Protein AF-A0A7J4J910-F1 (afdb_monomer_lite)

Sequence (153 aa):
MPEELPLYSLPQHKPRALLPKFIALTLLSVLFYIGILLNVALLDLTGKEETTIKTGSLILVGFLFLLGIILTIQQAAYITKFYKEGISLKGKKIVYNTITTTTKNEDFLDKIFKTHSLNLGNHNHLRHIPNTIDIEQYLRQLQEYNQKRQSSI

Radius of gyration: 22.73 Å; chains: 1; bounding box: 54×34×66 Å

Foldseek 3Di:
DPPADFPDKAAAPLCLQQVVLLVVLVVVLVVVLVVQLVVLVPDPDDPVVSVVSNVVSVVVSVVVSVVSNVVSVVVNGDIWTHDLQAIQGPNDTDGLVQQPFFDWAADPSCVVLQAIKTDRPPPDIDGRGHVVDPVVVVSVVSSVVVVVVVVVD

Secondary structure (DSSP, 8-state):
---PPPSEEE---HHHHHHHHHHHHHHHHHHHHHHHHHHHHTS---HHHHHHHHHHHHHHHHHHHHHHHHHHHHHHTPPEEE-SSEEEETTEEEEGGG-----EE--HHHHHHTEEEEE-STT-EEEEEETT--HHHHHHHHHHHHHHHHHT-

pLDDT: mean 90.6, std 7.54, range [49.59, 98.19]

Structure (mmCIF, N/CA/C/O backbone):
data_AF-A0A7J4J910-F1
#
_entry.id   AF-A0A7J4J910-F1
#
loop_
_atom_site.group_PDB
_atom_site.id
_atom_site.type_symbol
_atom_site.label_atom_id
_atom_site.label_alt_id
_atom_site.label_comp_id
_atom_site.label_asym_id
_atom_site.label_entity_id
_atom_site.label_seq_id
_atom_site.pdbx_PDB_ins_code
_atom_site.Cartn_x
_atom_site.Cartn_y
_atom_site.Cartn_z
_atom_site.occupancy
_atom_site.B_iso_or_equiv
_atom_site.auth_seq_id
_atom_site.auth_comp_id
_atom_site.auth_asym_id
_atom_site.auth_atom_id
_atom_site.pdbx_PDB_model_num
ATOM 1 N N . MET A 1 1 ? -19.496 17.739 8.209 1.00 53.25 1 MET A N 1
ATOM 2 C CA . MET A 1 1 ? -19.728 16.882 9.396 1.00 53.25 1 MET A CA 1
ATOM 3 C C . MET A 1 1 ? -19.505 17.769 10.607 1.00 53.25 1 MET A C 1
ATOM 5 O O . MET A 1 1 ? -18.611 18.601 10.495 1.00 53.25 1 MET A O 1
ATOM 9 N N . PRO A 1 2 ? -20.302 17.678 11.684 1.00 49.59 2 PRO A N 1
ATOM 10 C CA . PRO A 1 2 ? -20.042 18.489 12.871 1.00 49.59 2 PRO A CA 1
ATOM 11 C C . PRO A 1 2 ? -18.633 18.194 13.407 1.00 49.59 2 PRO A C 1
ATOM 13 O O . PRO A 1 2 ? -18.086 17.118 13.150 1.00 49.59 2 PRO A O 1
ATOM 16 N N . GLU A 1 3 ? -18.057 19.165 14.111 1.00 68.56 3 GLU A N 1
ATOM 17 C CA . GLU A 1 3 ? -16.708 19.188 14.698 1.00 68.56 3 GLU A CA 1
ATOM 18 C C . GLU A 1 3 ? -16.520 18.178 15.851 1.00 68.56 3 GLU A C 1
ATOM 20 O O . GLU A 1 3 ? -15.936 18.485 16.885 1.00 68.56 3 GLU A O 1
ATOM 25 N N . GLU A 1 4 ? -17.044 16.959 15.730 1.00 76.75 4 GLU A N 1
ATOM 26 C CA . GLU A 1 4 ? -16.829 15.934 16.746 1.00 76.75 4 GLU A CA 1
ATOM 27 C C . GLU A 1 4 ? -15.403 15.382 16.609 1.00 76.75 4 GLU A C 1
ATOM 29 O O . GLU A 1 4 ? -14.995 14.897 15.546 1.00 76.75 4 GLU A O 1
ATOM 34 N N . LEU A 1 5 ? -14.621 15.474 17.687 1.00 86.38 5 LEU A N 1
ATOM 35 C CA . LEU A 1 5 ? -13.282 14.898 17.743 1.00 86.38 5 LEU A CA 1
ATOM 36 C C . LEU A 1 5 ? -13.374 13.363 17.680 1.00 86.38 5 LEU A C 1
ATOM 38 O O . LEU A 1 5 ? -14.238 12.771 18.331 1.00 86.38 5 LEU A O 1
ATOM 42 N N . PRO A 1 6 ? -12.503 12.687 16.907 1.00 90.75 6 PRO A N 1
ATOM 43 C CA . PRO A 1 6 ? -12.496 11.232 16.868 1.00 90.75 6 PRO A CA 1
ATOM 44 C C . PRO A 1 6 ? -12.106 10.672 18.241 1.00 90.75 6 PRO A C 1
ATOM 46 O O . PRO A 1 6 ? -11.116 11.102 18.830 1.00 90.75 6 PRO A O 1
ATOM 49 N N . LEU A 1 7 ? -12.849 9.670 18.714 1.00 91.81 7 LEU A N 1
ATOM 50 C CA . LEU A 1 7 ? -12.553 8.938 19.950 1.00 91.81 7 LEU A CA 1
ATOM 51 C C . LEU A 1 7 ? -11.236 8.168 19.838 1.00 91.81 7 LEU A C 1
ATOM 53 O O . LEU A 1 7 ? -10.493 8.034 20.805 1.00 91.81 7 LEU A O 1
ATOM 57 N N . TYR A 1 8 ? -10.957 7.654 18.641 1.00 92.06 8 TYR A N 1
ATOM 58 C CA . TYR A 1 8 ? -9.737 6.924 18.345 1.00 92.06 8 TYR A CA 1
ATOM 59 C C . TYR A 1 8 ? -9.377 7.069 16.866 1.00 92.06 8 TYR A C 1
ATOM 61 O O . TYR A 1 8 ? -10.246 7.174 15.997 1.00 92.06 8 TYR A O 1
ATOM 69 N N . SER A 1 9 ? -8.082 7.082 16.566 1.00 91.62 9 SER A N 1
ATOM 70 C CA . SER A 1 9 ? -7.564 7.112 15.199 1.00 91.62 9 SER A CA 1
ATOM 71 C C . SER A 1 9 ? -6.631 5.930 14.998 1.00 91.62 9 SER A C 1
ATOM 73 O O . SER A 1 9 ? -5.606 5.832 15.664 1.00 91.62 9 SER A O 1
ATOM 75 N N . LEU A 1 10 ? -6.983 5.050 14.064 1.00 92.00 10 LEU A N 1
ATOM 76 C CA . LEU A 1 10 ? -6.211 3.861 13.732 1.00 92.00 10 LEU A CA 1
ATOM 77 C C . LEU A 1 10 ? -5.394 4.114 12.457 1.00 92.00 10 LEU A C 1
ATOM 79 O O . LEU A 1 10 ? -5.959 4.106 11.351 1.00 92.00 10 LEU A O 1
ATOM 83 N N . PRO A 1 11 ? -4.077 4.355 12.578 1.00 89.25 11 PRO A N 1
ATOM 84 C CA . PRO A 1 11 ? -3.201 4.408 11.420 1.00 89.25 11 PRO A CA 1
ATOM 85 C C . PRO A 1 11 ? -3.022 3.007 10.824 1.00 89.25 11 PRO A C 1
ATOM 87 O O . PRO A 1 11 ? -2.957 2.009 11.539 1.00 89.25 11 PRO A O 1
ATOM 90 N N . GLN A 1 12 ? -2.901 2.933 9.500 1.00 89.19 12 GLN A N 1
ATOM 91 C CA . GLN A 1 12 ? -2.523 1.688 8.830 1.00 89.19 12 GLN A CA 1
ATOM 92 C C . GLN A 1 12 ? -1.025 1.421 8.987 1.00 89.19 12 GLN A C 1
ATOM 94 O O . GLN A 1 12 ? -0.208 2.348 8.987 1.00 89.19 12 GLN A O 1
ATOM 99 N N . HIS A 1 13 ? -0.647 0.143 9.020 1.00 91.62 13 HIS A N 1
ATOM 100 C CA . HIS A 1 13 ? 0.751 -0.258 8.942 1.00 91.62 13 HIS A CA 1
ATOM 101 C C . HIS A 1 13 ? 1.325 0.055 7.547 1.00 91.62 13 HIS A C 1
ATOM 103 O O . HIS A 1 13 ? 1.129 -0.686 6.579 1.00 91.62 13 HIS A O 1
ATOM 109 N N . LYS A 1 14 ? 2.038 1.184 7.436 1.00 89.81 14 LYS A N 1
ATOM 110 C CA . LYS A 1 14 ? 2.540 1.723 6.158 1.00 89.81 14 LYS A CA 1
ATOM 111 C C . LYS A 1 14 ? 3.388 0.727 5.350 1.00 89.81 14 LYS A C 1
ATOM 113 O O . LYS A 1 14 ? 3.130 0.618 4.152 1.00 89.81 14 LYS A O 1
ATOM 118 N N . PRO A 1 15 ? 4.331 -0.040 5.940 1.00 91.50 15 PRO A N 1
ATOM 119 C CA . PRO A 1 15 ? 5.128 -0.999 5.173 1.00 91.50 15 PRO A CA 1
ATOM 120 C C . PRO A 1 15 ? 4.271 -2.055 4.465 1.00 91.50 15 PRO A C 1
ATOM 122 O O . PRO A 1 15 ? 4.470 -2.310 3.281 1.00 91.50 15 PRO A O 1
ATOM 125 N N . ARG A 1 16 ? 3.255 -2.597 5.153 1.00 92.56 16 ARG A N 1
ATOM 126 C CA . ARG A 1 16 ? 2.315 -3.580 4.582 1.00 92.56 16 ARG A CA 1
ATOM 127 C C . ARG A 1 16 ? 1.479 -2.985 3.448 1.00 92.56 16 ARG A C 1
ATOM 129 O O . ARG A 1 16 ? 1.167 -3.687 2.486 1.00 92.56 16 ARG A O 1
ATOM 136 N N . ALA A 1 17 ? 1.101 -1.713 3.575 1.00 90.69 17 ALA A N 1
ATOM 137 C CA . ALA A 1 17 ? 0.280 -1.011 2.593 1.00 90.69 17 ALA A CA 1
ATOM 138 C C . ALA A 1 17 ? 1.062 -0.608 1.327 1.00 90.69 17 ALA A C 1
ATOM 140 O O . ALA A 1 17 ? 0.478 -0.572 0.242 1.00 90.69 17 ALA A O 1
ATOM 141 N N . LEU A 1 18 ? 2.355 -0.297 1.468 1.00 93.25 18 LEU A N 1
ATOM 142 C CA . LEU A 1 18 ? 3.197 0.258 0.404 1.00 93.25 18 LEU A CA 1
ATOM 143 C C . LEU A 1 18 ? 4.052 -0.800 -0.298 1.00 93.25 18 LEU A C 1
ATOM 145 O O . LEU A 1 18 ? 4.052 -0.856 -1.526 1.00 93.25 18 LEU A O 1
ATOM 149 N N . LEU A 1 19 ? 4.766 -1.644 0.454 1.00 93.06 19 LEU A N 1
ATOM 150 C CA . LEU A 1 19 ? 5.819 -2.496 -0.105 1.00 93.06 19 LEU A CA 1
ATOM 151 C C . LEU A 1 19 ? 5.300 -3.498 -1.154 1.00 93.06 19 LEU A C 1
ATOM 153 O O . LEU A 1 19 ? 5.885 -3.554 -2.234 1.00 93.06 19 LEU A O 1
ATOM 157 N N . PRO A 1 20 ? 4.182 -4.224 -0.935 1.00 93.12 20 PRO A N 1
ATOM 158 C CA . PRO A 1 20 ? 3.663 -5.148 -1.946 1.00 93.12 20 PRO A CA 1
ATOM 159 C C . PRO A 1 20 ? 3.273 -4.445 -3.251 1.00 93.12 20 PRO A C 1
ATOM 161 O O . PRO A 1 20 ? 3.501 -4.974 -4.335 1.00 93.12 20 PRO A O 1
ATOM 164 N N . LYS A 1 21 ? 2.718 -3.231 -3.154 1.00 92.56 21 LYS A N 1
ATOM 165 C CA . LYS A 1 21 ? 2.343 -2.430 -4.326 1.00 92.56 21 LYS A CA 1
ATOM 166 C C . LYS A 1 21 ? 3.559 -1.894 -5.057 1.00 92.56 21 LYS A C 1
ATOM 168 O O . LYS A 1 21 ? 3.554 -1.882 -6.279 1.00 92.56 21 LYS A O 1
ATOM 173 N N . PHE A 1 22 ? 4.588 -1.483 -4.323 1.00 93.56 22 PHE A N 1
ATOM 174 C CA . PHE A 1 22 ? 5.845 -1.047 -4.915 1.00 93.56 22 PHE A CA 1
ATOM 175 C C . PHE A 1 22 ? 6.491 -2.178 -5.721 1.00 93.56 22 PHE A C 1
ATOM 177 O O . PHE A 1 22 ? 6.798 -1.982 -6.890 1.00 93.56 22 PHE A O 1
ATOM 184 N N . ILE A 1 23 ? 6.590 -3.381 -5.144 1.00 95.31 23 ILE A N 1
ATOM 185 C CA . ILE A 1 23 ? 7.120 -4.566 -5.839 1.00 95.31 23 ILE A CA 1
ATOM 186 C C . ILE A 1 23 ? 6.297 -4.873 -7.097 1.00 95.31 23 ILE A C 1
ATOM 188 O O . ILE A 1 23 ? 6.863 -5.059 -8.173 1.00 95.31 23 ILE A O 1
ATOM 192 N N . ALA A 1 24 ? 4.965 -4.886 -6.980 1.00 95.44 24 ALA A N 1
ATOM 193 C CA . ALA A 1 24 ? 4.080 -5.132 -8.115 1.00 95.44 24 ALA A CA 1
ATOM 194 C C . ALA A 1 24 ? 4.247 -4.078 -9.222 1.00 95.44 24 ALA A C 1
ATOM 196 O O . ALA A 1 24 ? 4.313 -4.426 -10.397 1.00 95.44 24 ALA A O 1
ATOM 197 N N . LEU A 1 25 ? 4.353 -2.800 -8.849 1.00 96.38 25 LEU A N 1
ATOM 198 C CA . LEU A 1 25 ? 4.536 -1.695 -9.783 1.00 96.38 25 LEU A CA 1
ATOM 199 C C . LEU A 1 25 ? 5.890 -1.785 -10.497 1.00 96.38 25 LEU A C 1
ATOM 201 O O . LEU A 1 25 ? 5.936 -1.640 -11.712 1.00 96.38 25 LEU A O 1
ATOM 205 N N . THR A 1 26 ? 6.972 -2.085 -9.774 1.00 96.62 26 THR A N 1
ATOM 206 C CA . THR A 1 26 ? 8.300 -2.291 -10.370 1.00 96.62 26 THR A CA 1
ATOM 207 C C . THR A 1 26 ? 8.282 -3.438 -11.375 1.00 96.62 26 THR A C 1
ATOM 209 O O . THR A 1 26 ? 8.730 -3.260 -12.505 1.00 96.62 26 THR A O 1
ATOM 212 N N . LEU A 1 27 ? 7.726 -4.594 -10.998 1.00 97.88 27 LEU A N 1
ATOM 213 C CA . LEU A 1 27 ? 7.617 -5.744 -11.897 1.00 97.88 27 LEU A CA 1
ATOM 214 C C . LEU A 1 27 ? 6.797 -5.408 -13.145 1.00 97.88 27 LEU A C 1
ATOM 216 O O . LEU A 1 27 ? 7.223 -5.715 -14.256 1.00 97.88 27 LEU A O 1
ATOM 220 N N . LEU A 1 28 ? 5.657 -4.735 -12.976 1.00 97.19 28 LEU A N 1
ATOM 221 C CA . LEU A 1 28 ? 4.802 -4.338 -14.090 1.00 97.19 28 LEU A CA 1
ATOM 222 C C . LEU A 1 28 ? 5.507 -3.350 -15.027 1.00 97.19 28 LEU A C 1
ATOM 224 O O . LEU A 1 28 ? 5.439 -3.520 -16.239 1.00 97.19 28 LEU A O 1
ATOM 228 N N . SER A 1 29 ? 6.221 -2.357 -14.490 1.00 97.38 29 SER A N 1
ATOM 229 C CA . SER A 1 29 ? 6.995 -1.401 -15.288 1.00 97.38 29 SER A CA 1
ATOM 230 C C . SER A 1 29 ? 8.114 -2.075 -16.079 1.00 97.38 29 SER A C 1
ATOM 232 O O . SER A 1 29 ? 8.292 -1.759 -17.255 1.00 97.38 29 SER A O 1
ATOM 234 N N . VAL A 1 30 ? 8.833 -3.027 -15.474 1.00 97.44 30 VAL A N 1
ATOM 235 C CA . VAL A 1 30 ? 9.872 -3.798 -16.176 1.00 97.44 30 VAL A CA 1
ATOM 236 C C . VAL A 1 30 ? 9.260 -4.646 -17.287 1.00 97.44 30 VAL A C 1
ATOM 238 O O . VAL A 1 30 ? 9.716 -4.567 -18.425 1.00 97.44 30 VAL A O 1
ATOM 241 N N . LEU A 1 31 ? 8.208 -5.416 -16.992 1.00 98.19 31 LEU A N 1
ATOM 242 C CA . LEU A 1 31 ? 7.540 -6.259 -17.989 1.00 98.19 31 LEU A CA 1
ATOM 243 C C . LEU A 1 31 ? 6.970 -5.434 -19.144 1.00 98.19 31 LEU A C 1
ATOM 245 O O . LEU A 1 31 ? 7.123 -5.807 -20.304 1.00 98.19 31 LEU A O 1
ATOM 249 N N . PHE A 1 32 ? 6.352 -4.297 -18.835 1.00 97.75 32 PHE A N 1
ATOM 250 C CA . PHE A 1 32 ? 5.804 -3.403 -19.844 1.00 97.75 32 PHE A CA 1
ATOM 251 C C . PHE A 1 32 ? 6.903 -2.824 -20.740 1.00 97.75 32 PHE A C 1
ATOM 253 O O . PHE A 1 32 ? 6.774 -2.863 -21.961 1.00 97.75 32 PHE A O 1
ATOM 260 N N . TYR A 1 33 ? 8.020 -2.372 -20.160 1.00 97.56 33 TYR A N 1
ATOM 261 C CA . TYR A 1 33 ? 9.155 -1.876 -20.938 1.00 97.56 33 TYR A CA 1
ATOM 262 C C . TYR A 1 33 ? 9.783 -2.968 -21.814 1.00 97.56 33 TYR A C 1
ATOM 264 O O . TYR A 1 33 ? 10.033 -2.725 -22.991 1.00 97.56 33 TYR A O 1
ATOM 272 N N . ILE A 1 34 ? 9.962 -4.187 -21.292 1.00 97.94 34 ILE A N 1
ATOM 273 C CA . ILE A 1 34 ? 10.419 -5.340 -22.088 1.00 97.94 34 ILE A CA 1
ATOM 274 C C . ILE A 1 34 ? 9.462 -5.605 -23.255 1.00 97.94 34 ILE A C 1
ATOM 276 O O . ILE A 1 34 ? 9.915 -5.823 -24.375 1.00 97.94 34 ILE A O 1
ATOM 280 N N . GLY A 1 35 ? 8.150 -5.542 -23.019 1.00 97.81 35 GLY A N 1
ATOM 281 C CA . GLY A 1 35 ? 7.146 -5.671 -24.073 1.00 97.81 35 GLY A CA 1
ATOM 282 C C . GLY A 1 35 ? 7.314 -4.619 -25.170 1.00 97.81 35 GLY A C 1
ATOM 283 O O . GLY A 1 35 ? 7.255 -4.952 -26.351 1.00 97.81 35 GLY A O 1
ATOM 284 N N . ILE A 1 36 ? 7.589 -3.363 -24.808 1.00 96.25 36 ILE A N 1
ATOM 285 C CA . ILE A 1 36 ? 7.875 -2.306 -25.787 1.00 96.25 36 ILE A CA 1
ATOM 286 C C . ILE A 1 36 ? 9.158 -2.620 -26.560 1.00 96.25 36 ILE A C 1
ATOM 288 O O . ILE A 1 36 ? 9.148 -2.555 -27.785 1.00 96.25 36 ILE A O 1
ATOM 292 N N . LEU A 1 37 ? 10.238 -3.003 -25.873 1.00 95.69 37 LEU A N 1
ATOM 293 C CA . LEU A 1 37 ? 11.504 -3.356 -26.522 1.00 95.69 37 LEU A CA 1
ATOM 294 C C . LEU A 1 37 ? 11.342 -4.506 -27.515 1.00 95.69 37 LEU A C 1
ATOM 296 O O . LEU A 1 37 ? 11.914 -4.445 -28.599 1.00 95.69 37 LEU A O 1
ATOM 300 N N . LEU A 1 38 ? 10.548 -5.521 -27.171 1.00 97.06 38 LEU A N 1
ATOM 301 C CA . LEU A 1 38 ? 10.252 -6.633 -28.066 1.00 97.06 38 LEU A CA 1
ATOM 302 C C . LEU A 1 38 ? 9.502 -6.154 -29.313 1.00 97.06 38 LEU A C 1
ATOM 304 O O . LEU A 1 38 ? 9.883 -6.513 -30.420 1.00 97.06 38 LEU A O 1
ATOM 308 N N . ASN A 1 39 ? 8.477 -5.312 -29.148 1.00 96.00 39 ASN A N 1
ATOM 309 C CA . ASN A 1 39 ? 7.750 -4.742 -30.285 1.00 96.00 39 ASN A CA 1
ATOM 310 C C . ASN A 1 39 ? 8.669 -3.899 -31.178 1.00 96.00 39 ASN A C 1
ATOM 312 O O . ASN A 1 39 ? 8.616 -4.027 -32.393 1.00 96.00 39 ASN A O 1
ATOM 316 N N . VAL A 1 40 ? 9.541 -3.079 -30.587 1.00 95.12 40 VAL A N 1
ATOM 317 C CA . VAL A 1 40 ? 10.516 -2.265 -31.326 1.00 95.12 40 VAL A CA 1
ATOM 318 C C . VAL A 1 40 ? 11.517 -3.136 -32.081 1.00 95.12 40 VAL A C 1
ATOM 320 O O . VAL A 1 40 ? 11.803 -2.845 -33.232 1.00 95.12 40 VAL A O 1
ATOM 323 N N . ALA A 1 41 ? 12.010 -4.216 -31.470 1.00 93.31 41 ALA A N 1
ATOM 324 C CA . ALA A 1 41 ? 12.960 -5.132 -32.103 1.00 93.31 41 ALA A CA 1
ATOM 325 C C . ALA A 1 41 ? 12.361 -5.920 -33.281 1.00 93.31 41 ALA A C 1
ATOM 327 O O . ALA A 1 41 ? 13.103 -6.418 -34.122 1.00 93.31 41 ALA A O 1
ATOM 328 N N . LEU A 1 42 ? 11.033 -6.059 -33.330 1.00 95.25 42 LEU A N 1
ATOM 329 C CA . LEU A 1 42 ? 10.315 -6.695 -34.437 1.00 95.25 42 LEU A CA 1
ATOM 330 C C . LEU A 1 42 ? 10.000 -5.722 -35.582 1.00 95.25 42 LEU A C 1
ATOM 332 O O . LEU A 1 42 ? 9.575 -6.163 -36.649 1.00 95.25 42 LEU A O 1
ATOM 336 N N . LEU A 1 43 ? 10.177 -4.418 -35.368 1.00 93.56 43 LEU A N 1
ATOM 337 C CA . LEU A 1 43 ? 9.988 -3.400 -36.392 1.00 93.56 43 LEU A CA 1
ATOM 338 C C . LEU A 1 43 ? 11.318 -3.146 -37.106 1.00 93.56 43 LEU A C 1
ATOM 340 O O . LEU A 1 43 ? 12.356 -2.987 -36.468 1.00 93.56 43 LEU A O 1
ATOM 344 N N . ASP A 1 44 ? 11.277 -3.065 -38.432 1.00 92.31 44 ASP A N 1
ATOM 345 C CA . ASP A 1 44 ? 12.443 -2.738 -39.257 1.00 92.31 44 ASP A CA 1
ATOM 346 C C . ASP A 1 44 ? 12.694 -1.220 -39.233 1.00 92.31 44 ASP A C 1
ATOM 348 O O . ASP A 1 44 ? 12.316 -0.478 -40.140 1.00 92.31 44 ASP A O 1
ATOM 352 N N . LEU A 1 45 ? 13.217 -0.739 -38.105 1.00 92.69 45 LEU A N 1
ATOM 353 C CA . LEU A 1 45 ? 13.457 0.677 -37.832 1.00 92.69 45 LEU A CA 1
ATOM 354 C C . LEU A 1 45 ? 14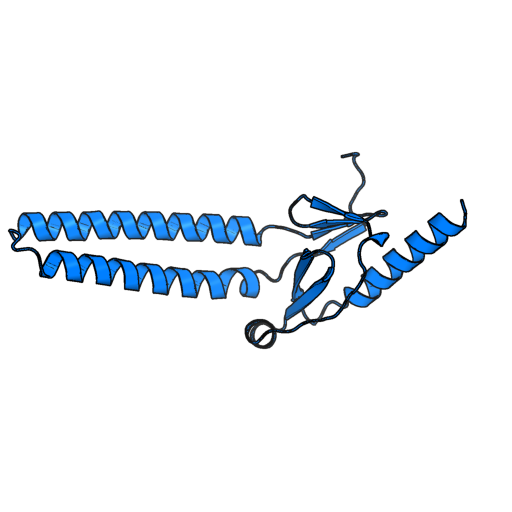.911 1.048 -38.096 1.00 92.69 45 LEU A C 1
ATOM 356 O O . LEU A 1 45 ? 15.839 0.284 -37.836 1.00 92.69 45 LEU A O 1
ATOM 360 N N . THR A 1 46 ? 15.134 2.292 -38.507 1.00 94.69 46 THR A N 1
ATOM 361 C CA . THR A 1 46 ? 16.488 2.846 -38.513 1.00 94.69 46 THR A CA 1
ATOM 362 C C . THR A 1 46 ? 17.000 3.007 -37.076 1.00 94.69 46 THR A C 1
ATOM 364 O O . THR A 1 46 ? 16.233 3.277 -36.148 1.00 94.69 46 THR A O 1
ATOM 367 N N . GLY A 1 47 ? 18.320 2.939 -36.868 1.00 92.75 47 GLY A N 1
ATOM 368 C CA . GLY A 1 47 ? 18.898 3.050 -35.518 1.00 92.75 47 GLY A CA 1
ATOM 369 C C . GLY A 1 47 ? 18.531 4.352 -34.779 1.00 92.75 47 GLY A C 1
ATOM 370 O O . GLY A 1 47 ? 18.449 4.381 -33.547 1.00 92.75 47 GLY A O 1
ATOM 371 N N . LYS A 1 48 ? 18.243 5.436 -35.517 1.00 95.50 48 LYS A N 1
ATOM 372 C CA . LYS A 1 48 ? 17.762 6.706 -34.948 1.00 95.50 48 LYS A CA 1
ATOM 373 C C . LYS A 1 48 ? 16.315 6.607 -34.451 1.00 95.50 48 LYS A C 1
ATOM 375 O O . LYS A 1 48 ? 16.012 7.121 -33.372 1.00 95.50 48 LYS A O 1
ATOM 380 N N . GLU A 1 49 ? 15.430 5.964 -35.209 1.00 95.31 49 GLU A N 1
ATOM 381 C CA . GLU A 1 49 ? 14.034 5.736 -34.812 1.00 95.31 49 GLU A CA 1
ATOM 382 C C . GLU A 1 49 ? 13.954 4.791 -33.615 1.00 95.31 49 GLU A C 1
ATOM 384 O O . GLU A 1 49 ? 13.285 5.109 -32.632 1.00 95.31 49 GLU A O 1
ATOM 389 N N . GLU A 1 50 ? 14.715 3.695 -33.643 1.00 95.00 50 GLU A N 1
ATOM 390 C CA . GLU A 1 50 ? 14.812 2.749 -32.531 1.00 95.00 50 GLU A CA 1
ATOM 391 C C . GLU A 1 50 ? 15.238 3.456 -31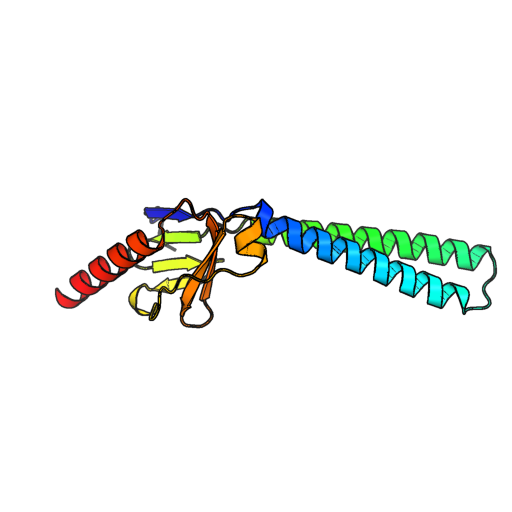.239 1.00 95.00 50 GLU A C 1
ATOM 393 O O . GLU A 1 50 ? 14.576 3.331 -30.206 1.00 95.00 50 GLU A O 1
ATOM 398 N N . THR A 1 51 ? 16.304 4.262 -31.298 1.00 95.75 51 THR A N 1
ATOM 399 C CA . THR A 1 51 ? 16.781 5.034 -30.141 1.00 95.75 51 THR A CA 1
ATOM 400 C C . THR A 1 51 ? 15.706 5.997 -29.640 1.00 95.75 51 THR A C 1
ATOM 402 O O . THR A 1 51 ? 15.438 6.056 -28.442 1.00 95.75 51 THR A O 1
ATOM 405 N N . THR A 1 52 ? 15.042 6.713 -30.551 1.00 96.81 52 THR A N 1
ATOM 406 C CA . THR A 1 52 ? 13.995 7.684 -30.199 1.00 96.81 52 THR A CA 1
ATOM 407 C C . THR A 1 52 ? 12.825 7.004 -29.489 1.00 96.81 52 THR A C 1
ATOM 409 O O . THR A 1 52 ? 12.366 7.491 -28.454 1.00 96.81 52 THR A O 1
ATOM 412 N N . ILE A 1 53 ? 12.373 5.850 -29.988 1.00 96.38 53 ILE A N 1
ATOM 413 C CA . ILE A 1 53 ? 11.260 5.104 -29.392 1.00 96.38 53 ILE A CA 1
ATOM 414 C C . ILE A 1 53 ? 11.670 4.492 -28.049 1.00 96.38 53 ILE A C 1
ATOM 416 O O . ILE A 1 53 ? 10.915 4.600 -27.081 1.00 96.38 53 ILE A O 1
ATOM 420 N N . LYS A 1 54 ? 12.864 3.895 -27.937 1.00 96.25 54 LYS A N 1
ATOM 421 C CA . LYS A 1 54 ? 13.378 3.353 -26.664 1.00 96.25 54 LYS A CA 1
ATOM 422 C C . LYS A 1 54 ? 13.497 4.430 -25.589 1.00 96.25 54 LYS A C 1
ATOM 424 O O . LYS A 1 54 ? 13.033 4.236 -24.469 1.00 96.25 54 LYS A O 1
ATOM 429 N N . THR A 1 55 ? 14.058 5.589 -25.922 1.00 97.00 55 THR A N 1
ATOM 430 C CA . THR A 1 55 ? 14.156 6.707 -24.977 1.00 97.00 55 THR A CA 1
ATOM 431 C C . THR A 1 55 ? 12.777 7.262 -24.620 1.00 97.00 55 THR A C 1
ATOM 433 O O . THR A 1 55 ? 12.481 7.439 -23.440 1.00 97.00 55 THR A O 1
ATOM 436 N N . GLY A 1 56 ? 11.907 7.494 -25.609 1.00 98.00 56 GLY A N 1
ATOM 437 C CA . GLY A 1 56 ? 10.558 8.019 -25.378 1.00 98.00 56 GLY A CA 1
ATOM 438 C C . GLY A 1 56 ? 9.699 7.087 -24.518 1.00 98.00 56 GLY A C 1
ATOM 439 O O . GLY A 1 56 ? 9.048 7.528 -23.571 1.00 98.00 56 GLY A O 1
ATOM 440 N N . SER A 1 57 ? 9.752 5.783 -24.791 1.00 97.38 57 SER A N 1
ATOM 441 C CA . SER A 1 57 ? 9.075 4.764 -23.983 1.00 97.38 57 SER A CA 1
ATOM 442 C C . SER A 1 57 ? 9.633 4.674 -22.569 1.00 97.38 57 SER A C 1
ATOM 444 O O . SER A 1 57 ? 8.845 4.620 -21.630 1.00 97.38 57 SER A O 1
ATOM 446 N N . LEU A 1 58 ? 10.953 4.729 -22.378 1.00 97.56 58 LEU A N 1
ATOM 447 C CA . LEU A 1 58 ? 11.546 4.741 -21.040 1.00 97.56 58 LEU A CA 1
ATOM 448 C C . LEU A 1 58 ? 11.053 5.939 -20.215 1.00 97.56 58 LEU A C 1
ATOM 450 O O . LEU A 1 58 ? 10.683 5.772 -19.053 1.00 97.56 58 LEU A O 1
ATOM 454 N N . ILE A 1 59 ? 10.995 7.130 -20.822 1.00 98.19 59 ILE A N 1
ATOM 455 C CA . ILE A 1 59 ? 10.448 8.336 -20.184 1.00 98.19 59 ILE A CA 1
ATOM 456 C C . ILE A 1 59 ? 8.979 8.121 -19.803 1.00 98.19 59 ILE A C 1
ATOM 458 O O . ILE A 1 59 ? 8.595 8.397 -18.666 1.00 98.19 59 ILE A O 1
ATOM 462 N N . LEU A 1 60 ? 8.164 7.591 -20.720 1.00 97.81 60 LEU A N 1
ATOM 463 C CA . LEU A 1 60 ? 6.752 7.301 -20.465 1.00 97.81 60 LEU A CA 1
ATOM 464 C C . LEU A 1 60 ? 6.569 6.295 -19.319 1.00 97.81 60 LEU A C 1
ATOM 466 O O . LEU A 1 60 ? 5.770 6.532 -18.414 1.00 97.81 60 LEU A O 1
ATOM 470 N N . VAL A 1 61 ? 7.322 5.191 -19.321 1.00 98.00 61 VAL A N 1
ATOM 471 C CA . VAL A 1 61 ? 7.279 4.180 -18.254 1.00 98.00 61 VAL A CA 1
ATOM 472 C C . VAL A 1 61 ? 7.715 4.782 -16.923 1.00 98.00 61 VAL A C 1
ATOM 474 O O . VAL A 1 61 ? 7.049 4.555 -15.914 1.00 98.00 61 VAL A O 1
ATOM 477 N N . GLY A 1 62 ? 8.779 5.588 -16.914 1.00 97.69 62 GLY A N 1
ATOM 478 C CA . GLY A 1 62 ? 9.232 6.310 -15.727 1.00 97.69 62 GLY A CA 1
ATOM 479 C C . GLY A 1 62 ? 8.158 7.251 -15.176 1.00 97.69 62 GLY A C 1
ATOM 480 O O . GLY A 1 62 ? 7.886 7.242 -13.976 1.00 97.69 62 GLY A O 1
ATOM 481 N N . PHE A 1 63 ? 7.482 8.005 -16.044 1.00 98.06 63 PHE A N 1
ATOM 482 C CA . PHE A 1 63 ? 6.369 8.870 -15.654 1.00 98.06 63 PHE A CA 1
ATOM 483 C C . PHE A 1 63 ? 5.203 8.079 -15.040 1.00 98.06 63 PHE A C 1
ATOM 485 O O . PHE A 1 63 ? 4.733 8.416 -13.951 1.00 98.06 63 PHE A O 1
ATOM 492 N N . LEU A 1 64 ? 4.769 6.992 -15.688 1.00 97.31 64 LEU A N 1
ATOM 493 C CA . LEU A 1 64 ? 3.702 6.124 -15.174 1.00 97.31 64 LEU A CA 1
ATOM 494 C C . LEU A 1 64 ? 4.085 5.469 -13.840 1.00 97.31 64 LEU A C 1
ATOM 496 O O . LEU A 1 64 ? 3.250 5.364 -12.941 1.00 97.31 64 LEU A O 1
ATOM 500 N N . PHE A 1 65 ? 5.349 5.072 -13.686 1.00 96.62 65 PHE A N 1
ATOM 501 C CA . PHE A 1 65 ? 5.883 4.523 -12.443 1.00 96.62 65 PHE A CA 1
ATOM 502 C C . PHE A 1 65 ? 5.813 5.549 -11.302 1.00 96.62 65 PHE A C 1
ATOM 504 O O . PHE A 1 65 ? 5.283 5.248 -10.231 1.00 96.62 65 PHE A O 1
ATOM 511 N N . LEU A 1 66 ? 6.260 6.787 -11.535 1.00 97.19 66 LEU A N 1
ATOM 512 C CA . LEU A 1 66 ? 6.165 7.863 -10.543 1.00 97.19 66 LEU A CA 1
ATOM 513 C C . LEU A 1 66 ? 4.711 8.164 -10.160 1.00 97.19 66 LEU A C 1
ATOM 515 O O . LEU A 1 66 ? 4.396 8.283 -8.974 1.00 97.19 66 LEU A O 1
ATOM 519 N N . LEU A 1 67 ? 3.809 8.224 -11.142 1.00 96.75 67 LEU A N 1
ATOM 520 C CA . LEU A 1 67 ? 2.381 8.421 -10.900 1.00 96.75 67 LEU A CA 1
ATOM 521 C C . LEU A 1 67 ? 1.800 7.284 -10.044 1.00 96.75 67 LEU A C 1
ATOM 523 O O . LEU A 1 67 ? 1.084 7.539 -9.073 1.00 96.75 67 LEU A O 1
ATOM 527 N N . GLY A 1 68 ? 2.171 6.035 -10.333 1.00 95.50 68 GLY A N 1
ATOM 528 C CA . GLY A 1 68 ? 1.783 4.869 -9.538 1.00 95.50 68 GLY A CA 1
ATOM 529 C C . GLY A 1 68 ? 2.269 4.932 -8.085 1.00 95.50 68 GLY A C 1
ATOM 530 O O . GLY A 1 68 ? 1.508 4.597 -7.168 1.00 95.50 68 GLY A O 1
ATOM 531 N N . ILE A 1 69 ? 3.497 5.411 -7.849 1.00 94.50 69 ILE A N 1
ATOM 532 C CA . ILE A 1 69 ? 4.027 5.643 -6.496 1.00 94.50 69 ILE A CA 1
ATOM 533 C C . ILE A 1 69 ? 3.187 6.690 -5.763 1.00 94.50 69 ILE A C 1
ATOM 535 O O . ILE A 1 69 ? 2.751 6.437 -4.638 1.00 94.50 69 ILE A O 1
ATOM 539 N N . ILE A 1 70 ? 2.922 7.840 -6.392 1.00 95.19 70 ILE A N 1
ATOM 540 C CA . ILE A 1 70 ? 2.153 8.936 -5.782 1.00 95.19 70 ILE A CA 1
ATOM 541 C C . ILE A 1 70 ? 0.760 8.448 -5.367 1.00 95.19 70 ILE A C 1
ATOM 543 O O . ILE A 1 70 ? 0.364 8.629 -4.213 1.00 95.19 70 ILE A O 1
ATOM 547 N N . LEU A 1 71 ? 0.046 7.762 -6.265 1.00 93.00 71 LEU A N 1
ATOM 548 C CA . LEU A 1 71 ? -1.276 7.198 -5.971 1.00 93.00 71 LEU A CA 1
ATOM 549 C C . LEU A 1 71 ? -1.224 6.171 -4.833 1.00 93.00 71 LEU A C 1
ATOM 551 O O . LEU A 1 71 ? -2.093 6.148 -3.958 1.00 93.00 71 LEU A O 1
ATOM 555 N N . THR A 1 72 ? -0.184 5.337 -4.808 1.00 91.75 72 THR A N 1
ATOM 556 C CA . THR A 1 72 ? 0.011 4.327 -3.763 1.00 91.75 72 THR A CA 1
ATOM 557 C C . THR A 1 72 ? 0.239 4.963 -2.391 1.00 91.75 72 THR A C 1
ATOM 559 O O . THR A 1 72 ? -0.362 4.520 -1.408 1.00 91.75 72 THR A O 1
ATOM 562 N N . ILE A 1 73 ? 1.046 6.026 -2.321 1.00 92.12 73 ILE A N 1
ATOM 563 C CA . ILE A 1 73 ? 1.302 6.783 -1.088 1.00 92.12 73 ILE A CA 1
ATOM 564 C C . ILE A 1 73 ? 0.029 7.476 -0.605 1.00 92.12 73 ILE A C 1
ATOM 566 O O . ILE A 1 73 ? -0.334 7.330 0.564 1.00 92.12 73 ILE A O 1
ATOM 570 N N . GLN A 1 74 ? -0.682 8.175 -1.495 1.00 89.62 74 GLN A N 1
ATOM 571 C CA . GLN A 1 74 ? -1.945 8.837 -1.156 1.00 89.62 74 GLN A CA 1
ATOM 572 C C . GLN A 1 74 ? -2.962 7.839 -0.591 1.00 89.62 74 GLN A C 1
ATOM 574 O O . GLN A 1 74 ? -3.599 8.098 0.429 1.00 89.62 74 GLN A O 1
ATOM 579 N N . GLN A 1 75 ? -3.062 6.650 -1.187 1.00 85.75 75 GLN A N 1
ATOM 580 C CA . GLN A 1 75 ? -3.970 5.614 -0.708 1.00 85.75 75 GLN A CA 1
ATOM 581 C C . GLN A 1 75 ? -3.534 4.987 0.631 1.00 85.75 75 GLN A C 1
ATOM 583 O O . GLN A 1 75 ? -4.381 4.543 1.407 1.00 85.75 75 GLN A O 1
ATOM 588 N N . ALA A 1 76 ? -2.234 4.928 0.925 1.00 86.62 76 ALA A N 1
ATOM 589 C CA . ALA A 1 76 ? -1.726 4.426 2.204 1.00 86.62 76 ALA A CA 1
ATOM 590 C C . ALA A 1 76 ? -1.845 5.452 3.346 1.00 86.62 76 ALA A C 1
ATOM 592 O O . ALA A 1 76 ? -1.756 5.078 4.514 1.00 86.62 76 ALA A O 1
ATOM 593 N N . ALA A 1 77 ? -2.067 6.731 3.028 1.00 85.69 77 ALA A N 1
ATOM 594 C CA . ALA A 1 77 ? -2.209 7.802 4.011 1.00 85.69 77 ALA A CA 1
ATOM 595 C C . ALA A 1 77 ? -3.582 7.829 4.712 1.00 85.69 77 ALA A C 1
ATOM 597 O O . ALA A 1 77 ? -3.759 8.572 5.677 1.00 85.69 77 ALA A O 1
ATOM 598 N N . TYR A 1 78 ? -4.561 7.029 4.269 1.00 84.81 78 TYR A N 1
ATOM 599 C CA . TYR A 1 78 ? -5.882 6.997 4.899 1.00 84.81 78 TYR A CA 1
ATOM 600 C C . TYR A 1 78 ? -5.830 6.430 6.324 1.00 84.81 78 TYR A C 1
ATOM 602 O O . TYR A 1 78 ? -5.555 5.246 6.536 1.00 84.81 78 TYR A O 1
ATOM 610 N N . ILE A 1 79 ? -6.193 7.279 7.284 1.00 89.94 79 ILE A N 1
ATOM 611 C CA . ILE A 1 79 ? -6.378 6.934 8.696 1.00 89.94 79 ILE A CA 1
ATOM 612 C C . ILE A 1 79 ? -7.851 6.605 8.929 1.00 89.94 79 ILE A C 1
ATOM 614 O O . ILE A 1 79 ? -8.734 7.354 8.504 1.00 89.94 79 ILE A O 1
ATOM 618 N N . THR A 1 80 ? -8.112 5.499 9.621 1.00 91.75 80 THR A N 1
ATOM 619 C CA . THR A 1 80 ? -9.473 5.158 10.044 1.00 91.75 80 THR A CA 1
ATOM 620 C C . THR A 1 80 ? -9.784 5.905 11.331 1.00 91.75 80 THR A C 1
ATOM 622 O O . THR A 1 80 ? -9.015 5.825 12.287 1.00 91.75 80 THR A O 1
ATOM 625 N N . LYS A 1 81 ? -10.902 6.628 11.370 1.00 93.19 81 LYS A N 1
ATOM 626 C CA . LYS A 1 81 ? -11.313 7.404 12.547 1.00 93.19 81 LYS A CA 1
ATOM 627 C C . LYS A 1 81 ? -12.559 6.794 13.170 1.00 93.19 81 LYS A C 1
ATOM 629 O O . LYS A 1 81 ? -13.514 6.502 12.458 1.00 93.19 81 LYS A O 1
ATOM 634 N N . PHE A 1 82 ? -12.553 6.626 14.481 1.00 93.06 82 PHE A N 1
ATOM 635 C CA . PHE A 1 82 ? -13.662 6.084 15.255 1.00 93.06 82 PHE A CA 1
ATOM 636 C C . PHE A 1 82 ? -14.374 7.237 15.953 1.00 93.06 82 PHE A C 1
ATOM 638 O O . PHE A 1 82 ? -13.741 8.053 16.619 1.00 93.06 82 PHE A O 1
ATOM 645 N N . TYR A 1 83 ? -15.686 7.302 15.785 1.00 92.44 83 TYR A N 1
ATOM 646 C CA . TYR A 1 83 ? -16.579 8.281 16.397 1.00 92.44 83 TYR A CA 1
ATOM 647 C C . TYR A 1 83 ? -17.588 7.557 17.281 1.00 92.44 83 TYR A C 1
ATOM 649 O O . TYR A 1 83 ? -17.662 6.326 17.271 1.00 92.44 83 TYR A O 1
ATOM 657 N N . LYS A 1 84 ? -18.402 8.315 18.016 1.00 88.69 84 LYS A N 1
ATOM 658 C CA . LYS A 1 84 ? -19.408 7.760 18.925 1.00 88.69 84 LYS A CA 1
ATOM 659 C C . LYS A 1 84 ? -20.433 6.869 18.220 1.00 88.69 84 LYS A C 1
ATOM 661 O O . LYS A 1 84 ? -20.803 5.830 18.751 1.00 88.69 84 LYS A O 1
ATOM 666 N N . GLU A 1 85 ? -20.855 7.252 17.018 1.00 87.94 85 GLU A N 1
ATOM 667 C CA . GLU A 1 85 ? -21.930 6.576 16.271 1.00 87.94 85 GLU A CA 1
ATOM 668 C C . GLU A 1 85 ? -21.432 5.673 15.137 1.00 87.94 85 GLU A C 1
ATOM 670 O O . GLU A 1 85 ? -22.218 4.978 14.491 1.00 87.94 85 GLU A O 1
ATOM 675 N N . GLY A 1 86 ? -20.137 5.710 14.827 1.00 91.00 86 GLY A N 1
ATOM 676 C CA . GLY A 1 86 ? -19.604 4.924 13.727 1.00 91.00 86 GLY A CA 1
ATOM 677 C C . GLY A 1 86 ? -18.143 5.193 13.411 1.00 91.00 86 GLY A C 1
ATOM 678 O O . GLY A 1 86 ? -17.450 5.936 14.097 1.00 91.00 86 GLY A O 1
ATOM 679 N N . ILE A 1 87 ? -17.692 4.599 12.317 1.00 92.62 87 ILE A N 1
ATOM 680 C CA . ILE A 1 87 ? -16.309 4.612 11.853 1.00 92.62 87 ILE A CA 1
ATOM 681 C C . ILE A 1 87 ? -16.255 5.369 10.528 1.00 92.62 87 ILE A C 1
ATOM 683 O O . ILE A 1 87 ? -17.050 5.101 9.631 1.00 92.62 87 ILE A O 1
ATOM 687 N N . SER A 1 88 ? -15.313 6.294 10.369 1.00 92.56 88 SER A N 1
ATOM 688 C CA . SER A 1 88 ? -14.980 6.879 9.071 1.00 92.56 88 SER A CA 1
ATOM 689 C C . SER A 1 88 ? -13.847 6.085 8.434 1.00 92.56 88 SER A C 1
ATOM 691 O O . SER A 1 88 ? -12.692 6.151 8.868 1.00 92.56 88 SER A O 1
ATOM 693 N N . LEU A 1 89 ? -14.193 5.324 7.397 1.00 90.62 89 LEU A N 1
ATOM 694 C CA . LEU A 1 89 ? -13.276 4.512 6.609 1.00 90.62 89 LEU A CA 1
ATOM 695 C C . LEU A 1 89 ? -13.175 5.103 5.201 1.00 90.62 89 LEU A C 1
ATOM 697 O O . LEU A 1 89 ? -14.149 5.109 4.450 1.00 90.62 89 LEU A O 1
ATOM 701 N N . LYS A 1 90 ? -11.992 5.612 4.831 1.00 86.75 90 LYS A N 1
ATOM 702 C CA . LYS A 1 90 ? -11.742 6.251 3.518 1.00 86.75 90 LYS A CA 1
ATOM 703 C C . LYS A 1 90 ? -12.778 7.338 3.167 1.00 86.75 90 LYS A C 1
ATOM 705 O O . LYS A 1 90 ? -13.229 7.433 2.031 1.00 86.75 90 LYS A O 1
ATOM 710 N N . GLY A 1 91 ? -13.195 8.121 4.163 1.00 84.62 91 GLY A N 1
ATOM 711 C CA . GLY A 1 91 ? -14.190 9.187 4.006 1.00 84.62 91 GLY A CA 1
ATOM 712 C C . GLY A 1 91 ? -15.655 8.733 4.035 1.00 84.62 91 GLY A C 1
ATOM 713 O O . GLY A 1 91 ? -16.537 9.587 4.043 1.00 84.62 91 GLY A O 1
ATOM 714 N N . LYS A 1 92 ? -15.941 7.425 4.097 1.00 88.25 92 LYS A N 1
ATOM 715 C CA . LYS A 1 92 ? -17.304 6.890 4.248 1.00 88.25 92 LYS A CA 1
ATOM 716 C C . LYS A 1 92 ? -17.603 6.587 5.719 1.00 88.25 92 LYS A C 1
ATOM 718 O O . LYS A 1 92 ? -16.803 5.920 6.373 1.00 88.25 92 LYS A O 1
ATOM 723 N N . LYS A 1 93 ? -18.752 7.049 6.231 1.00 90.25 93 LYS A N 1
ATOM 724 C CA . LYS A 1 93 ? -19.240 6.724 7.587 1.00 90.25 93 LYS A CA 1
ATOM 725 C C . LYS A 1 93 ? -19.907 5.344 7.574 1.00 90.25 93 LYS A C 1
ATOM 727 O O . LYS A 1 93 ? -20.789 5.097 6.758 1.00 90.25 93 LYS A O 1
ATOM 732 N N . ILE A 1 94 ? -19.500 4.476 8.493 1.00 90.81 94 ILE A N 1
ATOM 733 C CA . ILE A 1 94 ? -20.069 3.149 8.747 1.00 90.81 94 ILE A CA 1
ATOM 734 C C . ILE A 1 94 ? -20.641 3.171 10.161 1.00 90.81 94 ILE A C 1
ATOM 736 O O . ILE A 1 94 ? -19.903 3.395 11.116 1.00 90.81 94 ILE A O 1
ATOM 740 N N . VAL A 1 95 ? -21.948 2.969 10.307 1.00 91.25 95 VAL A N 1
ATOM 741 C CA . VAL A 1 95 ? -22.618 2.965 11.618 1.00 91.25 95 VAL A CA 1
ATOM 742 C C . VAL A 1 95 ? -22.374 1.623 12.308 1.00 91.25 95 VAL A C 1
ATOM 744 O O . VAL A 1 95 ? -22.475 0.584 11.653 1.00 91.25 95 VAL A O 1
ATOM 747 N N . TYR A 1 96 ? -22.095 1.615 13.616 1.00 90.62 96 TYR A N 1
ATOM 748 C CA . TYR A 1 96 ? -21.745 0.380 14.342 1.00 90.62 96 TYR A CA 1
ATOM 749 C C . TYR A 1 96 ? -22.797 -0.728 14.223 1.00 90.62 96 TYR A C 1
ATOM 751 O O . TYR A 1 96 ? -22.448 -1.898 14.106 1.00 90.62 96 TYR A O 1
ATOM 759 N N . ASN A 1 97 ? -24.075 -0.363 14.158 1.00 85.38 97 ASN A N 1
ATOM 760 C CA . ASN A 1 97 ? -25.181 -1.307 14.003 1.00 85.38 97 ASN A CA 1
ATOM 761 C C . ASN A 1 97 ? -25.182 -2.080 12.684 1.00 85.38 97 ASN A C 1
ATOM 763 O O . ASN A 1 97 ? -25.816 -3.122 12.582 1.00 85.38 97 ASN A O 1
ATOM 767 N N . THR A 1 98 ? -24.517 -1.552 11.658 1.00 86.44 98 THR A N 1
ATOM 768 C CA . THR A 1 98 ? -24.434 -2.208 10.345 1.00 86.44 98 THR A CA 1
ATOM 769 C C . THR A 1 98 ? -23.299 -3.227 10.273 1.00 86.44 98 THR A C 1
ATOM 771 O O . THR A 1 98 ? -23.188 -3.953 9.287 1.00 86.44 98 THR A O 1
ATOM 774 N N . ILE A 1 99 ? -22.461 -3.283 11.311 1.00 86.44 99 ILE A N 1
ATOM 775 C CA . ILE A 1 99 ? -21.326 -4.193 11.407 1.00 86.44 99 ILE A CA 1
ATOM 776 C C . ILE A 1 99 ? -21.837 -5.526 11.955 1.00 86.44 99 ILE A C 1
ATOM 778 O O . ILE A 1 99 ? -22.051 -5.673 13.156 1.00 86.44 99 ILE A O 1
ATOM 782 N N . THR A 1 100 ? -22.056 -6.489 11.062 1.00 76.56 100 THR A N 1
ATOM 783 C CA . THR A 1 100 ? -22.643 -7.800 11.389 1.00 76.56 100 THR A CA 1
ATOM 784 C C . THR A 1 100 ? -21.618 -8.826 11.864 1.00 76.56 100 THR A C 1
ATOM 786 O O . THR A 1 100 ? -21.948 -9.729 12.625 1.00 76.56 100 THR A O 1
ATOM 789 N N . THR A 1 101 ? -20.367 -8.691 11.429 1.00 75.62 101 THR A N 1
ATOM 790 C CA . THR A 1 101 ? -19.267 -9.606 11.754 1.00 75.62 101 THR A CA 1
ATOM 791 C C . THR A 1 101 ? -17.988 -8.816 11.947 1.00 75.62 101 THR A C 1
ATOM 793 O O . THR A 1 101 ? -17.688 -7.967 11.113 1.00 75.62 101 THR A O 1
ATOM 796 N N . THR A 1 102 ? -17.225 -9.151 12.984 1.00 80.50 102 THR A N 1
ATOM 797 C CA . THR A 1 102 ? -15.884 -8.628 13.291 1.00 80.50 102 THR A CA 1
ATOM 798 C C . THR A 1 102 ? -14.898 -9.789 13.362 1.00 80.50 102 THR A C 1
ATOM 800 O O . THR A 1 102 ? -14.317 -10.092 14.395 1.00 80.50 102 THR A O 1
ATOM 803 N N . THR A 1 103 ? -14.741 -10.502 12.247 1.00 84.25 103 THR A N 1
ATOM 804 C CA . THR A 1 103 ? -13.810 -11.632 12.162 1.00 84.25 103 THR A CA 1
ATOM 805 C C . THR A 1 103 ? -12.433 -11.1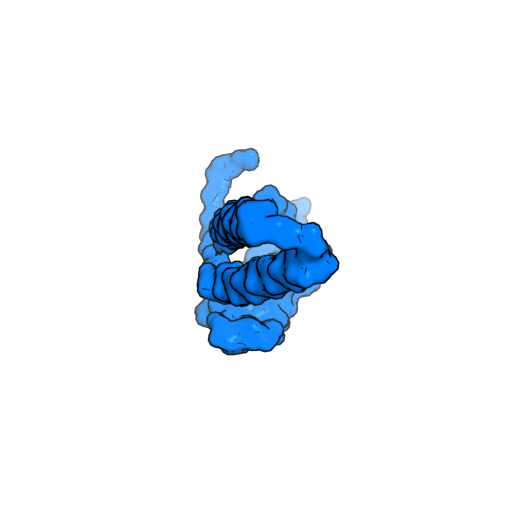53 11.729 1.00 84.25 103 THR A C 1
ATOM 807 O O . THR A 1 103 ? -12.296 -10.525 10.668 1.00 84.25 103 THR A O 1
ATOM 810 N N . LYS A 1 104 ? -11.415 -11.494 12.521 1.00 89.38 104 LYS A N 1
ATOM 811 C CA . LYS A 1 104 ? -10.011 -11.334 12.149 1.00 89.38 104 LYS A CA 1
ATOM 812 C C . LYS A 1 104 ? -9.682 -12.242 10.964 1.00 89.38 104 LYS A C 1
ATOM 814 O O . LYS A 1 104 ? -10.007 -13.426 10.973 1.00 89.38 104 LYS A O 1
ATOM 819 N N . ASN A 1 105 ? -9.038 -11.684 9.948 1.00 90.62 105 ASN A N 1
ATOM 820 C CA . ASN A 1 105 ? -8.512 -12.420 8.808 1.00 90.62 105 ASN A CA 1
ATOM 821 C C . ASN A 1 105 ? -7.036 -12.061 8.602 1.00 90.62 105 ASN A C 1
ATOM 823 O O . ASN A 1 105 ? -6.654 -10.899 8.750 1.00 90.62 105 ASN A O 1
ATOM 827 N N . GLU A 1 106 ? -6.225 -13.053 8.252 1.00 92.38 106 GLU A N 1
ATOM 828 C CA . GLU A 1 106 ? -4.791 -12.911 8.009 1.00 92.38 106 GLU A CA 1
ATOM 829 C C . GLU A 1 106 ? -4.435 -13.599 6.690 1.00 92.38 106 GLU A C 1
ATOM 831 O O . GLU A 1 106 ? -4.514 -14.823 6.565 1.00 92.38 106 GLU A O 1
ATOM 836 N N . ASP A 1 107 ? -4.027 -12.807 5.699 1.00 92.38 107 ASP A N 1
ATOM 837 C CA . ASP A 1 107 ? -3.453 -13.334 4.463 1.00 92.38 107 ASP A CA 1
ATOM 838 C C . ASP A 1 107 ? -1.942 -13.638 4.590 1.00 92.38 107 ASP A C 1
ATOM 840 O O . ASP A 1 107 ? -1.304 -13.433 5.626 1.00 92.38 107 ASP A O 1
ATOM 844 N N . PHE A 1 108 ? -1.339 -14.194 3.534 1.00 93.25 108 PHE A N 1
ATOM 845 C CA . PHE A 1 108 ? 0.091 -14.530 3.531 1.00 93.25 108 PHE A CA 1
ATOM 846 C C . PHE A 1 108 ? 0.987 -13.311 3.795 1.00 93.25 108 PHE A C 1
ATOM 848 O O . PHE A 1 108 ? 1.967 -13.396 4.533 1.00 93.25 108 PHE A O 1
ATOM 855 N N . LEU A 1 109 ? 0.640 -12.164 3.210 1.00 92.81 109 LEU A N 1
ATOM 856 C CA . LEU A 1 109 ? 1.393 -10.933 3.406 1.00 92.81 109 LEU A CA 1
ATOM 857 C C . LEU A 1 109 ? 1.200 -10.415 4.838 1.00 92.81 109 LEU A C 1
ATOM 859 O O . LEU A 1 109 ? 2.156 -9.990 5.473 1.00 92.81 109 LEU A O 1
ATOM 863 N N . ASP A 1 110 ? -0.002 -10.510 5.386 1.00 91.88 110 ASP A N 1
ATOM 864 C CA . ASP A 1 110 ? -0.320 -10.153 6.764 1.00 91.88 110 ASP A CA 1
ATOM 865 C C . ASP A 1 110 ? 0.559 -10.909 7.769 1.00 91.88 110 ASP A C 1
ATOM 867 O O . ASP A 1 110 ? 1.110 -10.293 8.682 1.00 91.88 110 ASP A O 1
ATOM 871 N N . LYS A 1 111 ? 0.839 -12.195 7.525 1.00 93.19 111 LYS A N 1
ATOM 872 C CA . LYS A 1 111 ? 1.799 -12.971 8.332 1.00 93.19 111 LYS A CA 1
ATOM 873 C C . LYS A 1 111 ? 3.218 -12.400 8.277 1.00 93.19 111 LYS A C 1
ATOM 875 O O . LYS A 1 111 ? 3.864 -12.274 9.315 1.00 93.19 111 LYS A O 1
ATOM 880 N N . ILE A 1 112 ? 3.693 -12.017 7.091 1.00 94.38 112 ILE A N 1
ATOM 881 C CA . ILE A 1 112 ? 5.037 -11.441 6.900 1.00 94.38 112 ILE A CA 1
ATOM 882 C C . ILE A 1 112 ? 5.165 -10.101 7.630 1.00 94.38 112 ILE A C 1
ATOM 884 O O . ILE A 1 112 ? 6.154 -9.851 8.316 1.00 94.38 112 ILE A O 1
ATOM 888 N N . PHE A 1 113 ? 4.159 -9.237 7.498 1.00 94.69 113 PHE A N 1
ATOM 889 C CA . PHE A 1 113 ? 4.189 -7.895 8.077 1.00 94.69 113 PHE A CA 1
ATOM 890 C C . PHE A 1 113 ? 3.643 -7.827 9.508 1.00 94.69 113 PHE A C 1
ATOM 892 O O . PHE A 1 113 ? 3.585 -6.732 10.068 1.00 94.69 113 PHE A O 1
ATOM 899 N N . LYS A 1 114 ? 3.260 -8.964 10.106 1.00 95.31 114 LYS A N 1
ATOM 900 C CA . LYS A 1 114 ? 2.624 -9.050 11.433 1.00 95.31 114 LYS A CA 1
ATOM 901 C C . LYS A 1 114 ? 1.400 -8.136 11.547 1.00 95.31 114 LYS A C 1
ATOM 903 O O . LYS A 1 114 ? 1.209 -7.435 12.545 1.00 95.31 114 LYS A O 1
ATOM 908 N N . THR A 1 115 ? 0.591 -8.133 10.497 1.00 95.25 115 THR A N 1
ATOM 909 C CA . THR A 1 115 ? -0.669 -7.402 10.423 1.00 95.25 115 THR A CA 1
ATOM 910 C C . THR A 1 115 ? -1.843 -8.356 10.299 1.00 95.25 115 THR A C 1
ATOM 912 O O . THR A 1 115 ? -1.667 -9.546 10.075 1.00 95.25 115 THR A O 1
ATOM 915 N N . HIS A 1 116 ? -3.047 -7.817 10.419 1.00 94.12 116 HIS A N 1
ATOM 916 C CA . HIS A 1 116 ? -4.285 -8.501 10.096 1.00 94.12 116 HIS A CA 1
ATOM 917 C C . HIS A 1 116 ? -5.294 -7.520 9.506 1.00 94.12 116 HIS A C 1
ATOM 919 O O . HIS A 1 116 ? -5.098 -6.297 9.489 1.00 94.12 116 HIS A O 1
ATOM 925 N N . SER A 1 117 ? -6.400 -8.071 9.030 1.00 92.69 117 SER A N 1
ATOM 926 C CA . SER A 1 117 ? -7.557 -7.320 8.576 1.00 92.69 117 SER A CA 1
ATOM 927 C C . SER A 1 117 ? -8.788 -7.723 9.381 1.00 92.69 117 SER A C 1
ATOM 929 O O . SER A 1 117 ? -8.932 -8.873 9.786 1.00 92.69 117 SER A O 1
ATOM 931 N N . LEU A 1 118 ? -9.698 -6.780 9.591 1.00 92.62 118 LEU A N 1
ATOM 932 C CA . LEU A 1 118 ? -10.983 -7.025 10.231 1.00 92.62 118 LEU A CA 1
ATOM 933 C C . LEU A 1 118 ? -12.088 -6.777 9.210 1.00 92.62 118 LEU A C 1
ATOM 935 O O . LEU A 1 118 ? -12.174 -5.693 8.625 1.00 92.62 118 LEU A O 1
ATOM 939 N N . ASN A 1 119 ? -12.919 -7.787 8.967 1.00 90.81 119 ASN A N 1
ATOM 940 C CA . ASN A 1 119 ? -14.141 -7.598 8.194 1.00 90.81 119 ASN A CA 1
ATOM 941 C C . ASN A 1 119 ? -15.139 -6.804 9.043 1.00 90.81 119 ASN A C 1
ATOM 943 O O . ASN A 1 119 ? -15.267 -7.095 10.223 1.00 90.81 119 ASN A O 1
ATOM 947 N N . LEU A 1 120 ? -15.796 -5.801 8.459 1.00 88.56 120 LEU A N 1
ATOM 948 C CA . LEU A 1 120 ? -16.862 -5.027 9.099 1.00 88.56 120 LEU A CA 1
ATOM 949 C C . LEU A 1 120 ? -18.244 -5.306 8.475 1.00 88.56 120 LEU A C 1
ATOM 951 O O . LEU A 1 120 ? -19.210 -4.621 8.795 1.00 88.56 120 LEU A O 1
ATOM 955 N N . GLY A 1 121 ? -18.350 -6.266 7.553 1.00 85.12 121 GLY A N 1
ATOM 956 C CA . GLY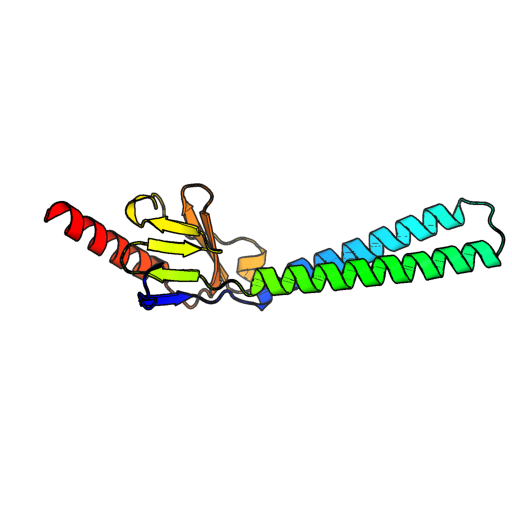 A 1 121 ? -19.556 -6.504 6.757 1.00 85.12 121 GLY A CA 1
ATOM 957 C C . GLY A 1 121 ? -19.703 -5.525 5.584 1.00 85.12 121 GLY A C 1
ATOM 958 O O . GLY A 1 121 ? -18.976 -4.536 5.464 1.00 85.12 121 GLY A O 1
ATOM 959 N N . ASN A 1 122 ? -20.638 -5.810 4.670 1.00 82.44 122 ASN A N 1
ATOM 960 C CA . ASN A 1 122 ? -20.948 -4.9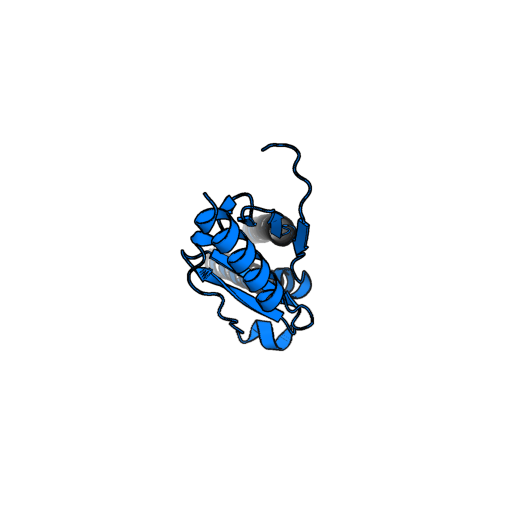66 3.502 1.00 82.44 122 ASN A CA 1
ATOM 961 C C . ASN A 1 122 ? -19.715 -4.563 2.661 1.00 82.44 122 ASN A C 1
ATOM 963 O O . ASN A 1 122 ? -19.614 -3.424 2.210 1.00 82.44 122 ASN A O 1
ATOM 967 N N . HIS A 1 123 ? -18.769 -5.491 2.459 1.00 83.62 123 HIS A N 1
ATOM 968 C CA . HIS A 1 123 ? -17.498 -5.277 1.742 1.00 83.62 123 HIS A CA 1
ATOM 969 C C . HIS A 1 123 ? -16.553 -4.234 2.376 1.00 83.62 123 HIS A C 1
ATOM 971 O O . HIS A 1 123 ? -15.570 -3.815 1.755 1.00 83.62 123 HIS A O 1
ATOM 977 N N . ASN A 1 124 ? -16.815 -3.811 3.617 1.00 88.31 124 ASN A N 1
ATOM 978 C CA . ASN A 1 124 ? -15.946 -2.905 4.354 1.00 88.31 124 ASN A CA 1
ATOM 979 C C . ASN A 1 124 ? -14.944 -3.697 5.191 1.00 88.31 124 ASN A C 1
ATOM 981 O O . ASN A 1 124 ? -15.303 -4.624 5.910 1.00 88.31 124 ASN A O 1
ATOM 985 N N . HIS A 1 125 ? -13.676 -3.299 5.120 1.00 90.06 125 HIS A N 1
ATOM 986 C CA . HIS A 1 125 ? -12.603 -3.950 5.860 1.00 90.06 125 HIS A CA 1
ATOM 987 C C . HIS A 1 125 ? -11.671 -2.909 6.462 1.00 90.06 125 HIS A C 1
ATOM 989 O O . HIS A 1 125 ? -11.197 -2.013 5.755 1.00 90.06 125 HIS A O 1
ATOM 995 N N . LEU A 1 126 ? -11.343 -3.082 7.738 1.00 90.81 126 LEU A N 1
ATOM 996 C CA . LEU A 1 126 ? -10.147 -2.483 8.312 1.00 90.81 126 LEU A CA 1
ATOM 997 C C . LEU A 1 126 ? -8.966 -3.340 7.872 1.00 90.81 126 LEU A C 1
ATOM 999 O O . LEU A 1 126 ? -8.995 -4.554 8.035 1.00 90.81 126 LEU A O 1
ATOM 1003 N N . ARG A 1 127 ? -7.957 -2.732 7.256 1.00 91.56 127 ARG A N 1
ATOM 1004 C CA . ARG A 1 127 ? -6.826 -3.463 6.673 1.00 91.56 127 ARG A CA 1
ATOM 1005 C C . ARG A 1 127 ? -5.520 -3.020 7.302 1.00 91.56 127 ARG A C 1
ATOM 1007 O O . ARG A 1 127 ? -5.389 -1.860 7.691 1.00 91.56 127 ARG A O 1
ATOM 1014 N N . HIS A 1 128 ? -4.550 -3.931 7.296 1.00 92.81 128 HIS A N 1
ATOM 1015 C CA . HIS A 1 128 ? -3.168 -3.666 7.698 1.00 92.81 128 HIS A CA 1
ATOM 1016 C C . HIS A 1 128 ? -3.052 -3.181 9.151 1.00 92.81 128 HIS A C 1
ATOM 1018 O O . HIS A 1 128 ? -2.287 -2.262 9.454 1.00 92.81 128 HIS A O 1
ATOM 1024 N N . ILE A 1 129 ? -3.846 -3.774 10.039 1.00 92.94 129 ILE A N 1
ATOM 1025 C CA . ILE A 1 129 ? -3.850 -3.475 11.468 1.00 92.94 129 ILE A CA 1
ATOM 1026 C C . ILE A 1 129 ? -2.684 -4.241 12.098 1.00 92.94 129 ILE A C 1
ATOM 1028 O O . ILE A 1 129 ? -2.597 -5.449 11.883 1.00 92.94 129 ILE A O 1
ATOM 1032 N N . PRO A 1 130 ? -1.768 -3.598 12.839 1.00 93.12 130 PRO A N 1
ATOM 1033 C CA . PRO A 1 130 ? -0.718 -4.311 13.561 1.00 93.12 130 PRO A CA 1
ATOM 1034 C C . PRO A 1 130 ? -1.298 -5.353 14.523 1.00 93.12 130 PRO A C 1
ATOM 1036 O O . PRO A 1 130 ? -2.240 -5.063 15.256 1.00 93.12 130 PRO A O 1
ATOM 1039 N N . ASN A 1 131 ? -0.699 -6.544 14.584 1.00 91.38 131 ASN A N 1
ATOM 1040 C CA . ASN A 1 131 ? -1.130 -7.609 15.502 1.00 91.38 131 ASN A CA 1
ATOM 1041 C C . ASN A 1 131 ? -0.964 -7.255 16.987 1.00 91.38 131 ASN A C 1
ATOM 1043 O O . ASN A 1 131 ? -1.498 -7.951 17.841 1.00 91.38 131 ASN A O 1
ATOM 1047 N N . THR A 1 132 ? -0.238 -6.181 17.291 1.00 90.56 132 THR A N 1
ATOM 1048 C CA . THR A 1 132 ? -0.080 -5.639 18.643 1.00 90.56 132 THR A CA 1
ATOM 1049 C C . THR A 1 132 ? -1.285 -4.825 19.119 1.00 90.56 132 THR A C 1
ATOM 1051 O O . THR A 1 132 ? -1.339 -4.481 20.295 1.00 90.56 132 THR A O 1
ATOM 1054 N N . ILE A 1 133 ? -2.224 -4.480 18.231 1.00 89.44 133 ILE A N 1
ATOM 1055 C CA . ILE A 1 133 ? -3.403 -3.672 18.556 1.00 89.44 133 ILE A CA 1
ATOM 1056 C C . ILE A 1 133 ? -4.637 -4.575 18.563 1.00 89.44 133 ILE A C 1
ATOM 1058 O O . ILE A 1 133 ? -5.034 -5.090 17.516 1.00 89.44 133 ILE A O 1
ATOM 1062 N N . ASP A 1 134 ? -5.280 -4.711 19.724 1.00 88.06 134 ASP A N 1
ATOM 1063 C CA . ASP A 1 134 ? -6.573 -5.392 19.857 1.00 88.06 134 ASP A CA 1
ATOM 1064 C C . ASP A 1 134 ? -7.730 -4.429 19.548 1.00 88.06 134 ASP A C 1
ATOM 1066 O O . ASP A 1 134 ? -8.420 -3.899 20.422 1.00 88.06 134 ASP A O 1
ATOM 1070 N N . ILE A 1 135 ? -7.913 -4.149 18.258 1.00 90.50 135 ILE A N 1
ATOM 1071 C CA . ILE A 1 135 ? -9.020 -3.305 17.796 1.00 90.50 135 ILE A CA 1
ATOM 1072 C C . ILE A 1 135 ? -10.371 -4.027 17.871 1.00 90.50 135 ILE A C 1
ATOM 1074 O O . ILE A 1 135 ? -11.419 -3.380 17.854 1.00 90.50 135 ILE A O 1
ATOM 1078 N N . GLU A 1 136 ? -10.363 -5.359 17.934 1.00 89.38 136 GLU A N 1
ATOM 1079 C CA . GLU A 1 136 ? -11.580 -6.163 17.965 1.00 89.38 136 GLU A CA 1
ATOM 1080 C C . GLU A 1 136 ? -12.321 -5.946 19.283 1.00 89.38 136 GLU A C 1
ATOM 1082 O O . GLU A 1 136 ? -13.515 -5.635 19.270 1.00 89.38 136 GLU A O 1
ATOM 1087 N N . GLN A 1 137 ? -11.608 -6.022 20.411 1.00 89.94 137 GLN A N 1
ATOM 1088 C CA . GLN A 1 137 ? -12.192 -5.757 21.723 1.00 89.94 137 GLN A CA 1
ATOM 1089 C C . GLN A 1 137 ? -12.761 -4.332 21.807 1.00 89.94 137 GLN A C 1
ATOM 1091 O O . GLN A 1 137 ? -13.883 -4.137 22.279 1.00 89.94 137 GLN A O 1
ATOM 1096 N N . TYR A 1 138 ? -12.028 -3.340 21.296 1.00 90.56 138 TYR A N 1
ATOM 1097 C CA . TYR A 1 138 ? -12.479 -1.946 21.279 1.00 90.56 138 TYR A CA 1
ATOM 1098 C C . TYR A 1 138 ? -13.754 -1.750 20.442 1.00 90.56 138 TYR A C 1
ATOM 1100 O O . TYR A 1 138 ? -14.690 -1.067 20.859 1.00 90.56 138 TYR A O 1
ATOM 1108 N N . LEU A 1 139 ? -13.833 -2.393 19.275 1.00 90.00 139 LEU A N 1
ATOM 1109 C CA . LEU A 1 139 ? -15.024 -2.362 18.429 1.00 90.00 139 LEU A CA 1
ATOM 1110 C C . LEU A 1 139 ? -16.243 -2.989 19.101 1.00 90.00 139 LEU A C 1
ATOM 1112 O O . LEU A 1 139 ? -17.326 -2.409 19.032 1.00 90.00 139 LEU A O 1
ATOM 1116 N N . ARG A 1 140 ? -16.066 -4.127 19.782 1.00 88.88 140 ARG A N 1
ATOM 1117 C CA . ARG A 1 140 ? -17.146 -4.781 20.535 1.00 88.88 140 ARG A CA 1
ATOM 1118 C C . ARG A 1 140 ? -17.704 -3.858 21.621 1.00 88.88 140 ARG A C 1
ATOM 1120 O O . ARG A 1 140 ? -18.916 -3.683 21.698 1.00 88.88 140 ARG A O 1
ATOM 1127 N N . GLN A 1 141 ? -16.839 -3.178 22.377 1.00 90.19 141 GLN A N 1
ATOM 1128 C CA . GLN A 1 141 ? -17.266 -2.202 23.391 1.00 90.19 141 GLN A CA 1
ATOM 1129 C C . GLN A 1 141 ? -18.099 -1.059 22.791 1.00 90.19 141 GLN A C 1
ATOM 1131 O O . GLN A 1 141 ? -19.119 -0.658 23.355 1.00 90.19 141 GLN A O 1
ATOM 1136 N N . LEU A 1 142 ? -17.695 -0.545 21.627 1.00 89.75 142 LEU A N 1
ATOM 1137 C CA . LEU A 1 142 ? -18.426 0.518 20.934 1.00 89.75 142 LEU A CA 1
ATOM 1138 C C . LEU A 1 142 ? -19.777 0.041 20.388 1.00 89.75 142 LEU A C 1
ATOM 1140 O O . LEU A 1 142 ? -20.751 0.797 20.433 1.00 89.75 142 LEU A O 1
ATOM 1144 N N . GLN A 1 143 ? -19.856 -1.200 19.904 1.00 89.31 143 GLN A N 1
ATOM 1145 C CA . GLN A 1 143 ? -21.113 -1.817 19.480 1.00 89.31 143 GLN A CA 1
ATOM 1146 C C . GLN A 1 143 ? -22.070 -1.989 20.664 1.00 89.31 143 GLN A C 1
ATOM 1148 O O . GLN A 1 143 ? -23.207 -1.526 20.589 1.00 89.31 143 GLN A O 1
ATOM 1153 N N . GLU A 1 144 ? -21.607 -2.566 21.775 1.00 88.94 144 GLU A N 1
ATOM 1154 C CA . GLU A 1 144 ? -22.412 -2.757 22.990 1.00 88.94 144 GLU A CA 1
ATOM 1155 C C . GLU A 1 144 ? -22.920 -1.428 23.562 1.00 88.94 144 GLU A C 1
ATOM 1157 O O . GLU A 1 144 ? -24.087 -1.308 23.938 1.00 88.94 144 GLU A O 1
ATOM 1162 N N . TYR A 1 145 ? -22.064 -0.401 23.595 1.00 89.44 145 TYR A N 1
ATOM 1163 C CA . TYR A 1 145 ? -22.450 0.939 24.033 1.00 89.44 145 TYR A CA 1
ATOM 1164 C C . TYR A 1 145 ? -23.568 1.530 23.159 1.00 89.44 145 TYR A C 1
ATOM 1166 O O . TYR A 1 145 ? -24.538 2.085 23.679 1.00 89.44 145 TYR A O 1
ATOM 1174 N N . ASN A 1 146 ? -23.462 1.392 21.834 1.00 87.00 146 ASN A N 1
ATOM 1175 C CA . ASN A 1 146 ? -24.474 1.904 20.908 1.00 87.00 146 ASN A CA 1
ATOM 1176 C C . ASN A 1 146 ? -25.786 1.109 20.968 1.00 87.00 146 ASN A C 1
ATOM 1178 O O . ASN A 1 146 ? -26.852 1.720 20.906 1.00 87.00 146 ASN A O 1
ATOM 1182 N N . GLN A 1 147 ? -25.725 -0.211 21.163 1.00 86.12 147 GLN A N 1
ATOM 1183 C CA . GLN A 1 147 ? -26.910 -1.052 21.365 1.00 86.12 147 GLN A CA 1
ATOM 1184 C C . GLN A 1 147 ? -27.672 -0.652 22.633 1.00 86.12 147 GLN A C 1
ATOM 1186 O O . GLN A 1 147 ? -28.869 -0.383 22.566 1.00 86.12 147 GLN A O 1
ATOM 1191 N N . LYS A 1 148 ? -26.971 -0.514 23.770 1.00 86.88 148 LYS A N 1
ATOM 1192 C CA . LYS A 1 148 ? -27.580 -0.070 25.037 1.00 86.88 148 LYS A CA 1
ATOM 1193 C C . LYS A 1 148 ? -28.233 1.301 24.906 1.00 86.88 148 LYS A C 1
ATOM 1195 O O . LYS A 1 148 ? -29.318 1.523 25.426 1.00 86.88 148 LYS A O 1
ATOM 1200 N N . ARG A 1 149 ? -27.589 2.230 24.196 1.00 84.06 149 ARG A N 1
ATOM 1201 C CA . ARG A 1 149 ? -28.128 3.578 23.980 1.00 84.06 149 ARG A CA 1
ATOM 1202 C C . ARG A 1 149 ? -29.432 3.568 23.178 1.00 84.06 149 ARG A C 1
ATOM 1204 O O . ARG A 1 149 ? -30.267 4.428 23.419 1.00 84.06 149 ARG A O 1
ATOM 1211 N N . GLN A 1 150 ? -29.603 2.634 22.246 1.00 79.31 150 GLN A N 1
ATOM 1212 C CA . GLN A 1 150 ? -30.827 2.513 21.450 1.00 79.31 150 GLN A CA 1
ATOM 1213 C C . GLN A 1 150 ? -31.962 1.816 22.185 1.00 79.31 150 GLN A C 1
ATOM 1215 O O . GLN A 1 150 ? -33.106 2.175 21.963 1.00 79.31 150 GLN A O 1
ATOM 1220 N N . SER A 1 151 ? -31.661 0.857 23.064 1.00 76.25 151 SER A N 1
ATOM 1221 C CA . SER A 1 151 ? -32.680 0.210 23.901 1.00 76.25 151 SER A CA 1
ATOM 1222 C C . SER A 1 151 ? -33.230 1.108 25.015 1.00 76.25 151 SER A C 1
ATOM 1224 O O . SER A 1 151 ? -34.233 0.766 25.628 1.00 76.25 151 SER A O 1
ATOM 1226 N N . SER A 1 152 ? -32.550 2.219 25.315 1.00 70.75 152 SER A N 1
ATOM 1227 C CA . SER A 1 152 ? -32.941 3.188 26.350 1.00 70.75 152 SER A CA 1
ATOM 1228 C C . SER A 1 152 ? -33.769 4.364 25.814 1.00 70.75 152 SER A C 1
ATOM 1230 O O . SER A 1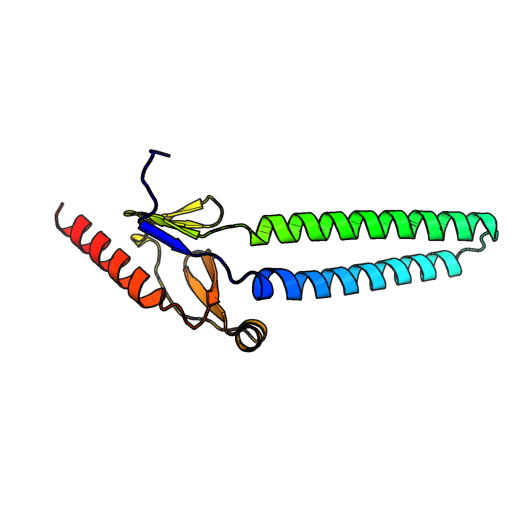 152 ? -33.992 5.326 26.552 1.00 70.75 152 SER A O 1
ATOM 1232 N N . ILE A 1 153 ? -34.152 4.321 24.536 1.00 55.06 153 ILE A N 1
ATOM 1233 C CA . ILE A 1 153 ? -35.026 5.282 23.848 1.00 55.06 153 ILE A CA 1
ATOM 1234 C C . ILE A 1 153 ? -36.318 4.546 23.508 1.00 55.06 153 ILE A C 1
ATOM 1236 O O . ILE A 1 153 ? -37.392 5.151 23.708 1.00 55.06 153 ILE A O 1
#